Protein AF-A0A950SIP4-F1 (afdb_monomer_lite)

pLDDT: mean 80.62, std 16.92, range [32.03, 97.25]

Foldseek 3Di:
DEEQCQLVLVVVVVVVVVVVVVPDPFAEYQENLHQLPDPDDLVSLLSSLVVCLVGGPAAAYDVRNVVCVVVVSHDPSSVVSHVPHHQWDDDPLETGHAQVVQHHVVDVVSVLVVCVVHVHQKYFYHDVVFGWIWGQDPVRDIDIDGPDDPDPPDPDDDDDPPPDD

Sequence (165 aa):
MFSDVHGQVGRLTACLEAVARTGADELWCLGDAIDGLSARPPELTVACVRAINNVCTVKLAGNHEAWALQDQSLPDVAVALIECWSVAAQREGILAVHGTLMGHLSDERYVREALRRLPGWLCAHGHTHRAALWISRSDGTIARQRRPSTERLGARCGRWPALAR

Radius of gyration: 16.52 Å; chains: 1; bounding box: 39×40×45 Å

Structure (mmCIF, N/CA/C/O backbone):
data_AF-A0A950SIP4-F1
#
_entry.id   AF-A0A950SIP4-F1
#
loop_
_atom_site.group_PDB
_atom_site.id
_atom_site.type_symbol
_atom_site.label_atom_id
_atom_site.label_alt_id
_atom_site.label_comp_id
_atom_site.label_asym_id
_atom_site.label_entity_id
_atom_site.label_seq_id
_atom_site.pdbx_PDB_ins_code
_atom_site.Cartn_x
_atom_site.Cartn_y
_atom_site.Cartn_z
_atom_site.occupancy
_atom_site.B_iso_or_equiv
_atom_site.auth_seq_id
_atom_site.auth_comp_id
_atom_site.auth_asym_id
_atom_site.auth_atom_id
_atom_site.pdbx_PDB_model_num
ATOM 1 N N . MET A 1 1 ? -3.472 -6.014 4.963 1.00 91.12 1 MET A N 1
ATOM 2 C CA . MET A 1 1 ? -2.697 -4.862 4.447 1.00 91.12 1 MET A CA 1
ATOM 3 C C . MET A 1 1 ? -1.238 -5.271 4.337 1.00 91.12 1 MET A C 1
ATOM 5 O O . MET A 1 1 ? -0.787 -6.013 5.204 1.00 91.12 1 MET A O 1
ATOM 9 N N . PHE A 1 2 ? -0.521 -4.810 3.318 1.00 93.69 2 PHE A N 1
ATOM 10 C CA . PHE A 1 2 ? 0.928 -4.991 3.162 1.00 93.69 2 PHE A CA 1
ATOM 11 C C . PHE A 1 2 ? 1.556 -3.716 2.585 1.00 93.69 2 PHE A C 1
ATOM 13 O O . PHE A 1 2 ? 0.839 -2.832 2.125 1.00 93.69 2 PHE A O 1
ATOM 20 N N . SER A 1 3 ? 2.879 -3.609 2.642 1.00 94.00 3 SER A N 1
ATOM 21 C CA . SER A 1 3 ? 3.634 -2.414 2.256 1.00 94.00 3 SER A CA 1
ATOM 22 C C . SER A 1 3 ? 5.082 -2.784 1.942 1.00 94.00 3 SER A C 1
ATOM 24 O O . SER A 1 3 ? 5.503 -3.887 2.303 1.00 94.00 3 SER A O 1
ATOM 26 N N . ASP A 1 4 ? 5.833 -1.858 1.341 1.00 93.81 4 ASP A N 1
ATOM 27 C CA . ASP A 1 4 ? 7.296 -1.915 1.228 1.00 93.81 4 ASP A CA 1
ATOM 28 C C . ASP A 1 4 ? 7.768 -3.201 0.526 1.00 93.81 4 ASP A C 1
ATOM 30 O O . ASP A 1 4 ? 8.665 -3.919 0.979 1.00 93.81 4 ASP A O 1
ATOM 34 N N . VAL A 1 5 ? 7.107 -3.527 -0.589 1.00 94.94 5 VAL A N 1
ATOM 35 C CA . VAL A 1 5 ? 7.448 -4.685 -1.427 1.00 94.94 5 VAL A CA 1
ATOM 36 C C . VAL A 1 5 ? 8.802 -4.471 -2.092 1.00 94.94 5 VAL A C 1
ATOM 38 O O . VAL A 1 5 ? 9.541 -5.443 -2.276 1.00 94.94 5 VAL A O 1
ATOM 41 N N . HIS A 1 6 ? 9.123 -3.224 -2.458 1.00 93.56 6 HIS A N 1
ATOM 42 C CA . HIS A 1 6 ? 10.387 -2.845 -3.091 1.00 93.56 6 HIS A CA 1
ATOM 43 C C . HIS A 1 6 ? 10.738 -3.782 -4.249 1.00 93.56 6 HIS A C 1
ATOM 45 O O . HIS A 1 6 ? 11.813 -4.378 -4.276 1.00 93.56 6 HIS A O 1
ATOM 51 N N . GLY A 1 7 ? 9.787 -4.039 -5.151 1.00 90.94 7 GLY A N 1
ATOM 52 C CA . GLY A 1 7 ? 9.965 -4.881 -6.339 1.00 90.94 7 GLY A CA 1
ATOM 53 C C . GLY A 1 7 ? 10.293 -6.359 -6.075 1.00 90.94 7 GLY A C 1
ATOM 54 O O . GLY A 1 7 ? 10.734 -7.059 -6.990 1.00 90.94 7 GLY A O 1
ATOM 55 N N . GLN A 1 8 ? 10.148 -6.86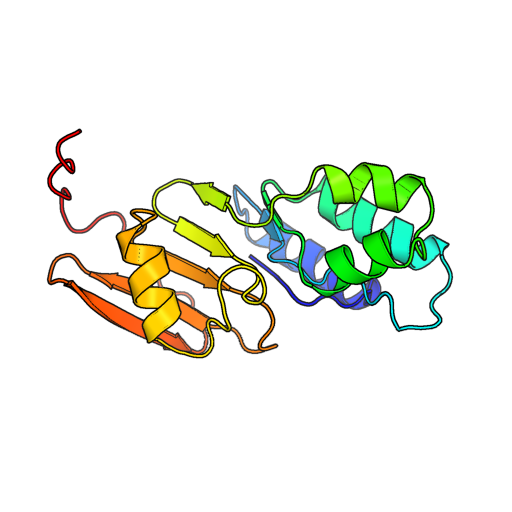5 -4.846 1.00 90.56 8 GLN A N 1
ATOM 56 C CA . GLN A 1 8 ? 10.418 -8.266 -4.499 1.00 90.56 8 GLN A CA 1
ATOM 57 C C . GLN A 1 8 ? 9.261 -9.181 -4.941 1.00 90.56 8 GLN A C 1
ATOM 59 O O . GLN A 1 8 ? 8.550 -9.742 -4.108 1.00 90.56 8 GLN A O 1
ATOM 64 N N . VAL A 1 9 ? 9.070 -9.352 -6.256 1.00 89.69 9 VAL A N 1
ATOM 65 C CA . VAL A 1 9 ? 7.915 -10.060 -6.855 1.00 89.69 9 VAL A CA 1
ATOM 66 C C . VAL A 1 9 ? 7.718 -11.474 -6.292 1.00 89.69 9 VAL A C 1
ATOM 68 O O . VAL A 1 9 ? 6.586 -11.874 -6.031 1.00 89.69 9 VAL A O 1
ATOM 71 N N . GLY A 1 10 ? 8.795 -12.220 -6.022 1.00 91.06 10 GLY A N 1
ATOM 72 C CA . GLY A 1 10 ? 8.690 -13.546 -5.398 1.00 91.06 10 GLY A CA 1
ATOM 73 C C . GLY A 1 10 ? 8.106 -13.501 -3.979 1.00 91.06 10 GLY A C 1
ATOM 74 O O . GLY A 1 10 ? 7.251 -14.312 -3.629 1.00 91.06 10 GLY A O 1
ATOM 75 N N . ARG A 1 11 ? 8.502 -12.504 -3.171 1.00 93.00 11 ARG A N 1
ATOM 76 C CA . ARG A 1 11 ? 7.948 -12.295 -1.821 1.00 93.00 11 ARG A CA 1
ATOM 77 C C . ARG A 1 11 ? 6.512 -11.789 -1.874 1.00 93.00 11 ARG A C 1
ATOM 79 O O . ARG A 1 11 ? 5.693 -12.229 -1.073 1.00 93.00 11 ARG A O 1
ATOM 86 N N . LEU A 1 12 ? 6.209 -10.903 -2.823 1.00 94.75 12 LEU A N 1
ATOM 87 C CA . LEU A 1 12 ? 4.847 -10.447 -3.080 1.00 94.75 12 LEU A CA 1
ATOM 88 C C . LEU A 1 12 ? 3.945 -11.632 -3.428 1.00 94.75 12 LEU A C 1
ATOM 90 O O . LEU A 1 12 ? 2.910 -11.795 -2.801 1.00 94.75 12 LEU A O 1
ATOM 94 N N . THR A 1 13 ? 4.365 -12.491 -4.356 1.00 94.69 13 THR A N 1
ATOM 95 C CA . THR A 1 13 ? 3.595 -13.670 -4.779 1.00 94.69 13 THR A CA 1
ATOM 96 C C . THR A 1 13 ? 3.275 -14.572 -3.588 1.00 94.69 13 THR A C 1
ATOM 98 O O . THR A 1 13 ? 2.106 -14.834 -3.318 1.00 94.69 13 THR A O 1
ATOM 101 N N . ALA A 1 14 ? 4.286 -14.937 -2.792 1.00 95.06 14 ALA A N 1
ATOM 102 C CA . ALA A 1 14 ? 4.082 -15.741 -1.586 1.00 95.06 14 ALA A CA 1
ATOM 103 C C . ALA A 1 14 ? 3.156 -15.055 -0.557 1.00 95.06 14 ALA A C 1
ATOM 105 O O . ALA A 1 14 ? 2.353 -15.716 0.104 1.00 95.06 14 ALA A O 1
ATOM 106 N N . CYS A 1 15 ? 3.242 -13.726 -0.422 1.00 93.75 15 CYS A N 1
ATOM 107 C CA . CYS A 1 15 ? 2.351 -12.945 0.436 1.00 93.75 15 CYS A CA 1
ATOM 108 C C . CYS A 1 15 ? 0.901 -12.979 -0.067 1.00 93.75 15 CYS A C 1
ATOM 110 O O . CYS A 1 15 ? -0.003 -13.257 0.719 1.00 93.75 15 CYS A O 1
ATOM 112 N N . LEU A 1 16 ? 0.676 -12.753 -1.364 1.00 94.50 16 LEU A N 1
ATOM 113 C CA . LEU A 1 16 ? -0.654 -12.776 -1.975 1.00 94.50 16 LEU A CA 1
ATOM 114 C C . LEU A 1 16 ? -1.293 -14.164 -1.879 1.00 94.50 16 LEU A C 1
ATOM 116 O O . LEU A 1 16 ? -2.461 -14.270 -1.515 1.00 94.50 16 LEU A O 1
ATOM 120 N N . GLU A 1 17 ? -0.526 -15.230 -2.107 1.00 94.00 17 GLU A N 1
ATOM 121 C CA . GLU A 1 17 ? -0.989 -16.606 -1.906 1.00 94.00 17 GLU A CA 1
ATOM 122 C C . GLU A 1 17 ? -1.375 -16.876 -0.447 1.00 94.00 17 GLU A C 1
ATOM 124 O O . GLU A 1 17 ? -2.371 -17.549 -0.178 1.00 94.00 17 GLU A O 1
ATOM 129 N N . ALA A 1 18 ? -0.601 -16.359 0.512 1.00 91.88 18 ALA A N 1
ATOM 130 C CA . ALA A 1 18 ? -0.923 -16.484 1.929 1.00 91.88 18 ALA A CA 1
ATOM 131 C C . ALA A 1 18 ? -2.204 -15.734 2.302 1.00 91.88 18 ALA A C 1
ATOM 133 O O . ALA A 1 18 ? -3.041 -16.292 3.010 1.00 91.88 18 ALA A O 1
ATOM 134 N N . VAL A 1 19 ? -2.384 -14.513 1.796 1.00 90.62 19 VAL A N 1
ATOM 135 C CA . VAL A 1 19 ? -3.585 -13.699 2.028 1.00 90.62 19 VAL A CA 1
ATOM 136 C C . VAL A 1 19 ? -4.820 -14.312 1.369 1.00 90.62 19 VAL A C 1
ATOM 138 O O . VAL A 1 19 ? -5.888 -14.318 1.972 1.00 90.62 19 VAL A O 1
ATOM 141 N N . ALA A 1 20 ? -4.691 -14.900 0.178 1.00 89.38 20 ALA A N 1
ATOM 142 C CA . ALA A 1 20 ? -5.805 -15.571 -0.493 1.00 89.38 20 ALA A CA 1
ATOM 143 C C . ALA A 1 20 ? -6.420 -16.690 0.371 1.00 89.38 20 ALA A C 1
ATOM 145 O O . ALA A 1 20 ? -7.619 -16.949 0.297 1.00 89.38 20 ALA A O 1
ATOM 146 N N . ARG A 1 21 ? -5.623 -17.314 1.251 1.00 90.06 21 ARG A N 1
ATOM 147 C CA . ARG A 1 21 ? -6.085 -18.348 2.191 1.00 90.06 21 ARG A CA 1
ATOM 148 C C . ARG A 1 21 ? -6.772 -17.800 3.444 1.00 90.06 21 ARG A C 1
ATOM 150 O O . ARG A 1 21 ? -7.350 -18.587 4.185 1.00 90.06 21 ARG A O 1
ATOM 157 N N . THR A 1 22 ? -6.718 -16.493 3.711 1.00 87.19 22 THR A N 1
ATOM 158 C CA . THR A 1 22 ? -7.346 -15.908 4.909 1.00 87.19 22 THR A CA 1
ATOM 159 C C . THR A 1 22 ? -8.808 -15.528 4.698 1.00 87.19 22 THR A C 1
ATOM 161 O O . THR A 1 22 ? -9.471 -15.193 5.674 1.00 87.19 22 THR A O 1
ATOM 164 N N . GLY A 1 23 ? -9.301 -15.525 3.452 1.00 86.19 23 GLY A N 1
ATOM 165 C CA . GLY A 1 23 ? -10.661 -15.079 3.130 1.00 86.19 23 GLY A CA 1
ATOM 166 C C . GLY A 1 23 ? -10.897 -13.590 3.403 1.00 86.19 23 GLY A C 1
ATOM 167 O O . GLY A 1 23 ? -11.992 -13.217 3.803 1.00 86.19 23 GLY A O 1
ATOM 168 N N . ALA A 1 24 ? -9.864 -12.750 3.267 1.00 88.31 24 ALA A N 1
ATOM 169 C CA . ALA A 1 24 ? -10.001 -11.309 3.477 1.00 88.31 24 ALA A CA 1
ATOM 170 C C . ALA A 1 24 ? -10.889 -10.672 2.393 1.00 88.31 24 ALA A C 1
ATOM 172 O O . ALA A 1 24 ? -10.650 -10.892 1.207 1.00 88.31 24 ALA A O 1
ATOM 173 N N . ASP A 1 25 ? -11.853 -9.841 2.802 1.00 90.50 25 ASP A N 1
ATOM 174 C CA . ASP A 1 25 ? -12.767 -9.145 1.881 1.00 90.50 25 ASP A CA 1
ATOM 175 C C . ASP A 1 25 ? -12.066 -8.050 1.062 1.00 90.50 25 ASP A C 1
ATOM 177 O O . ASP A 1 25 ? -12.419 -7.783 -0.085 1.00 90.50 25 ASP A O 1
ATOM 181 N N . GLU A 1 26 ? -11.056 -7.404 1.652 1.00 93.56 26 GLU A N 1
ATOM 182 C CA . GLU A 1 26 ? -10.269 -6.364 0.999 1.00 93.56 26 GLU A CA 1
ATOM 183 C C . GLU A 1 26 ? -8.773 -6.549 1.252 1.00 93.56 26 GLU A C 1
ATOM 185 O O . GLU A 1 26 ? -8.323 -6.878 2.356 1.00 93.56 26 GLU A O 1
ATOM 190 N N . LEU A 1 27 ? -7.980 -6.233 0.228 1.00 95.06 27 LEU A N 1
ATOM 191 C CA . LEU A 1 27 ? -6.528 -6.199 0.315 1.00 95.06 27 LEU A CA 1
ATOM 192 C C . LEU A 1 27 ? -5.999 -4.803 -0.008 1.00 95.06 27 LEU A C 1
ATOM 194 O O . LEU A 1 27 ? -6.412 -4.170 -0.975 1.00 95.06 27 LEU A O 1
ATOM 198 N N . TRP A 1 28 ? -5.132 -4.289 0.862 1.00 96.62 28 TRP A N 1
ATOM 199 C CA . TRP A 1 28 ? -4.620 -2.922 0.782 1.00 96.62 28 TRP A CA 1
ATOM 200 C C . TRP A 1 28 ? -3.095 -2.958 0.665 1.00 96.62 28 TRP A C 1
ATOM 202 O O . TRP A 1 28 ? -2.442 -3.560 1.527 1.00 96.62 28 TRP A O 1
ATOM 212 N N . CYS A 1 29 ? -2.557 -2.302 -0.364 1.00 96.75 29 CYS A N 1
ATOM 213 C CA . CYS A 1 29 ? -1.134 -1.999 -0.521 1.00 96.75 29 CYS A CA 1
ATOM 214 C C . CYS A 1 29 ? -0.875 -0.572 -0.029 1.00 96.75 29 CYS A C 1
ATOM 216 O O . CYS A 1 29 ? -1.516 0.360 -0.518 1.00 96.75 29 CYS A O 1
ATOM 218 N N . LEU A 1 30 ? 0.030 -0.403 0.936 1.00 95.19 30 LEU A N 1
ATOM 219 C CA . LEU A 1 30 ? 0.273 0.886 1.588 1.00 95.19 30 LEU A CA 1
ATOM 220 C C . LEU A 1 30 ? 1.383 1.727 0.945 1.00 95.19 30 LEU A C 1
ATOM 222 O O . LEU A 1 30 ? 1.604 2.830 1.429 1.00 95.19 30 LEU A O 1
ATOM 226 N N . GLY A 1 31 ? 1.997 1.264 -0.146 1.00 93.81 31 GLY A N 1
ATOM 227 C CA . GLY A 1 31 ? 3.032 1.996 -0.881 1.00 93.81 31 GLY A CA 1
ATOM 228 C C . GLY A 1 31 ? 4.385 1.292 -0.898 1.00 93.81 31 GLY A C 1
ATOM 229 O O . GLY A 1 31 ? 4.544 0.205 -0.331 1.00 93.81 31 GLY A O 1
ATOM 230 N N . ASP A 1 32 ? 5.332 1.905 -1.611 1.00 94.19 32 ASP A N 1
ATOM 231 C CA . ASP A 1 32 ? 6.661 1.369 -1.927 1.00 94.19 32 ASP A CA 1
ATOM 232 C C . ASP A 1 32 ? 6.567 -0.060 -2.487 1.00 94.19 32 ASP A C 1
ATOM 234 O O . ASP A 1 32 ? 7.191 -1.025 -2.031 1.00 94.19 32 ASP A O 1
ATOM 238 N N . ALA A 1 33 ? 5.705 -0.204 -3.492 1.00 94.38 33 ALA A N 1
ATOM 239 C CA . ALA A 1 33 ? 5.555 -1.418 -4.276 1.00 94.38 33 ALA A CA 1
ATOM 240 C C . ALA A 1 33 ? 6.800 -1.683 -5.129 1.00 94.38 33 ALA A C 1
ATOM 242 O O . ALA A 1 33 ? 7.212 -2.834 -5.322 1.00 94.38 33 ALA A O 1
ATOM 243 N N . ILE A 1 34 ? 7.378 -0.610 -5.658 1.00 92.25 34 ILE A N 1
ATOM 244 C CA . ILE A 1 34 ? 8.553 -0.627 -6.518 1.00 92.25 34 ILE A CA 1
ATOM 245 C C . ILE A 1 34 ? 9.755 -0.040 -5.788 1.00 92.25 34 ILE A C 1
ATOM 247 O O . ILE A 1 34 ? 9.630 0.615 -4.761 1.00 92.25 34 ILE A O 1
ATOM 251 N N . ASP A 1 35 ? 10.932 -0.278 -6.349 1.00 84.56 35 ASP A N 1
ATOM 252 C CA . ASP A 1 35 ? 12.148 0.401 -5.932 1.00 84.56 35 ASP A CA 1
ATOM 253 C C . ASP A 1 35 ? 12.784 1.046 -7.165 1.00 84.56 35 ASP A C 1
ATOM 255 O O . ASP A 1 35 ? 13.540 0.397 -7.893 1.00 84.56 35 ASP A O 1
ATOM 259 N N . GLY A 1 36 ? 12.418 2.305 -7.427 1.00 64.62 36 GLY A N 1
ATOM 260 C CA . GLY A 1 36 ? 12.872 3.065 -8.598 1.00 64.62 36 GLY A CA 1
ATOM 261 C C . GLY A 1 36 ? 14.381 3.325 -8.640 1.00 64.62 36 GLY A C 1
ATOM 262 O O . GLY A 1 36 ? 14.901 3.679 -9.691 1.00 64.62 36 GLY A O 1
ATOM 263 N N . LEU A 1 37 ? 15.092 3.110 -7.527 1.00 63.44 37 LEU A N 1
ATOM 264 C CA . LEU A 1 37 ? 16.552 3.232 -7.447 1.00 63.44 37 LEU A CA 1
ATOM 265 C C . LEU A 1 37 ? 17.271 1.910 -7.746 1.00 63.44 37 LEU A C 1
ATOM 267 O O . LEU A 1 37 ? 18.495 1.877 -7.878 1.00 63.44 37 LEU A O 1
ATOM 271 N N . SER A 1 38 ? 16.532 0.805 -7.845 1.00 68.00 38 SER A N 1
ATOM 272 C CA . SER A 1 38 ? 17.111 -0.496 -8.157 1.00 68.00 38 SER A CA 1
ATOM 273 C C . SER A 1 38 ? 17.218 -0.704 -9.667 1.00 68.00 38 SER A C 1
ATOM 275 O O . SER A 1 38 ? 16.266 -0.470 -10.406 1.00 68.00 38 SER A O 1
ATOM 277 N N . ALA A 1 39 ? 18.362 -1.216 -10.132 1.00 68.44 39 ALA A N 1
ATOM 278 C CA . ALA A 1 39 ? 18.608 -1.568 -11.535 1.00 68.44 39 ALA A CA 1
ATOM 279 C C . ALA A 1 39 ? 17.861 -2.852 -11.961 1.00 68.44 39 ALA A C 1
ATOM 281 O O . ALA A 1 39 ? 18.452 -3.786 -12.507 1.00 68.44 39 ALA A O 1
ATOM 282 N N . ARG A 1 40 ? 16.567 -2.954 -11.639 1.00 77.50 40 ARG A N 1
ATOM 283 C CA . ARG A 1 40 ? 15.753 -4.121 -11.981 1.00 77.50 40 ARG A CA 1
ATOM 284 C C . ARG A 1 40 ? 15.301 -4.067 -13.436 1.00 77.50 40 ARG A C 1
ATOM 286 O O . ARG A 1 40 ? 15.030 -2.983 -13.949 1.00 77.50 40 ARG A O 1
ATOM 293 N N . PRO A 1 41 ? 15.139 -5.237 -14.073 1.00 87.00 41 PRO A N 1
ATOM 294 C CA . PRO A 1 41 ? 14.509 -5.312 -15.378 1.00 87.00 41 PRO A CA 1
ATOM 295 C C . PRO A 1 41 ? 13.113 -4.650 -15.369 1.00 87.00 41 PRO A C 1
ATOM 297 O O . PRO A 1 41 ? 12.315 -4.947 -14.466 1.00 87.00 41 PRO A O 1
ATOM 300 N N . PRO A 1 42 ? 12.797 -3.766 -16.337 1.00 88.75 42 PRO A N 1
ATOM 301 C CA . PRO A 1 42 ? 11.526 -3.039 -16.396 1.00 88.75 42 PRO A CA 1
ATOM 302 C C . PRO A 1 42 ? 10.278 -3.932 -16.327 1.00 88.75 42 PRO A C 1
ATOM 304 O O . PRO A 1 42 ? 9.260 -3.564 -15.736 1.00 88.75 42 PRO A O 1
ATOM 307 N N . GLU A 1 43 ? 10.355 -5.138 -16.884 1.00 90.06 43 GLU A N 1
ATOM 308 C CA . GLU A 1 43 ? 9.285 -6.128 -16.868 1.00 90.06 43 GLU A CA 1
ATOM 309 C C . GLU A 1 43 ? 8.924 -6.601 -15.453 1.00 90.06 43 GLU A C 1
ATOM 311 O O . GLU A 1 43 ? 7.752 -6.866 -15.182 1.00 90.06 43 GLU A O 1
ATOM 316 N N . LEU A 1 44 ? 9.887 -6.645 -14.523 1.00 89.19 44 LEU A N 1
ATOM 317 C CA . LEU A 1 44 ? 9.622 -7.013 -13.130 1.00 89.19 44 LEU A CA 1
ATOM 318 C C . LEU A 1 44 ? 8.895 -5.893 -12.385 1.00 89.19 44 LEU A C 1
ATOM 320 O O . LEU A 1 44 ? 8.015 -6.173 -11.570 1.00 89.19 44 LEU A O 1
ATOM 324 N N . THR A 1 45 ? 9.209 -4.635 -12.697 1.00 91.75 45 THR A N 1
ATOM 325 C CA . THR A 1 45 ? 8.472 -3.468 -12.192 1.00 91.75 45 THR A CA 1
ATOM 326 C C . THR A 1 45 ? 7.020 -3.521 -12.654 1.00 91.75 45 THR A C 1
ATOM 328 O O . THR A 1 45 ? 6.105 -3.460 -11.831 1.00 91.75 45 THR A O 1
ATOM 331 N N . VAL A 1 46 ? 6.790 -3.740 -13.953 1.00 93.44 46 VAL A N 1
ATOM 332 C CA . VAL A 1 46 ? 5.436 -3.881 -14.509 1.00 93.44 46 VAL A CA 1
ATOM 333 C C . VAL A 1 46 ? 4.701 -5.071 -13.886 1.00 93.44 46 VAL A C 1
ATOM 335 O O . VAL A 1 46 ? 3.531 -4.940 -13.528 1.00 93.44 46 VAL A O 1
ATOM 338 N N . ALA A 1 47 ? 5.366 -6.217 -13.715 1.00 92.31 47 ALA A N 1
ATOM 339 C CA . ALA A 1 47 ? 4.773 -7.393 -13.082 1.00 92.31 47 ALA A CA 1
ATOM 340 C C . ALA A 1 47 ? 4.357 -7.119 -11.628 1.00 92.31 47 ALA A C 1
ATOM 342 O O . ALA A 1 47 ? 3.244 -7.474 -11.241 1.00 92.31 47 ALA A O 1
ATOM 343 N N . CYS A 1 48 ? 5.206 -6.443 -10.845 1.00 94.56 48 CYS A N 1
ATOM 344 C CA . CYS A 1 48 ? 4.906 -6.063 -9.464 1.00 94.56 48 CYS A CA 1
ATOM 345 C C . CYS A 1 48 ? 3.665 -5.160 -9.386 1.00 94.56 48 CYS A C 1
ATOM 347 O O . CYS A 1 48 ? 2.700 -5.467 -8.681 1.00 94.56 48 CYS A O 1
ATOM 349 N N . VAL A 1 49 ? 3.663 -4.076 -10.169 1.00 95.94 49 VAL A N 1
ATOM 350 C CA . VAL A 1 49 ? 2.575 -3.088 -10.187 1.00 95.94 49 VAL A CA 1
ATOM 351 C C . VAL A 1 49 ? 1.267 -3.725 -10.654 1.00 95.94 49 VAL A C 1
ATOM 353 O O . VAL A 1 49 ? 0.229 -3.511 -10.031 1.00 95.94 49 VAL A O 1
ATOM 356 N N . ARG A 1 50 ? 1.300 -4.566 -11.698 1.00 96.38 50 ARG A N 1
ATOM 357 C CA . ARG A 1 50 ? 0.117 -5.304 -12.172 1.00 96.38 50 ARG A CA 1
ATOM 358 C C . ARG A 1 50 ? -0.421 -6.265 -11.122 1.00 96.38 50 ARG A C 1
ATOM 360 O O . ARG A 1 50 ? -1.628 -6.283 -10.901 1.00 96.38 50 ARG A O 1
ATOM 367 N N . ALA A 1 51 ? 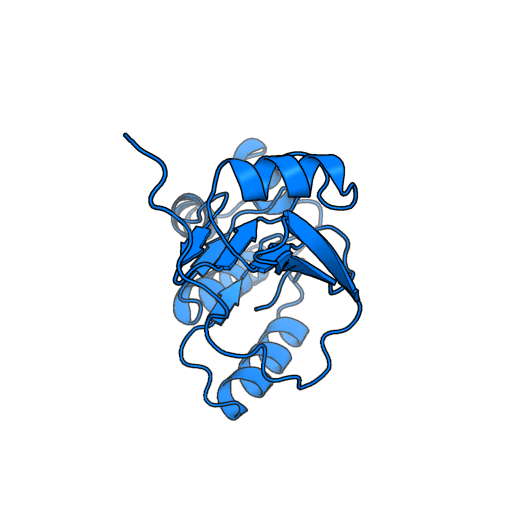0.450 -7.037 -10.471 1.00 96.12 51 ALA A N 1
ATOM 368 C CA . ALA A 1 51 ? 0.036 -7.989 -9.446 1.00 96.12 51 ALA A CA 1
ATOM 369 C C . ALA A 1 51 ? -0.738 -7.279 -8.329 1.00 96.12 51 ALA A C 1
ATOM 371 O O . ALA A 1 51 ? -1.844 -7.692 -7.997 1.00 96.12 51 ALA A O 1
ATOM 372 N N . ILE A 1 52 ? -0.208 -6.159 -7.829 1.00 97.12 52 ILE A N 1
ATOM 373 C CA . ILE A 1 52 ? -0.860 -5.325 -6.810 1.00 97.12 52 ILE A CA 1
ATOM 374 C C . ILE A 1 52 ? -2.154 -4.709 -7.346 1.00 97.12 52 ILE A C 1
ATOM 376 O O . ILE A 1 52 ? -3.190 -4.765 -6.683 1.00 97.12 52 ILE A O 1
ATOM 380 N N . ASN A 1 53 ? -2.124 -4.138 -8.552 1.00 97.25 53 ASN A N 1
ATOM 381 C CA . ASN A 1 53 ? -3.281 -3.457 -9.117 1.00 97.25 53 ASN A CA 1
ATOM 382 C C . ASN A 1 53 ? -4.477 -4.397 -9.335 1.00 97.25 53 ASN A C 1
ATOM 384 O O . ASN A 1 53 ? -5.620 -3.965 -9.185 1.00 97.25 53 ASN A O 1
ATOM 388 N N . ASN A 1 54 ? -4.218 -5.663 -9.659 1.00 95.81 54 ASN A N 1
ATOM 389 C CA . ASN A 1 54 ? -5.257 -6.643 -9.956 1.00 95.81 54 ASN A CA 1
ATOM 390 C C . ASN A 1 54 ? -5.982 -7.163 -8.710 1.00 95.81 54 ASN A C 1
ATOM 392 O O . ASN A 1 54 ? -7.146 -7.533 -8.815 1.00 95.81 54 ASN A O 1
ATOM 396 N N . VAL A 1 55 ? -5.312 -7.219 -7.554 1.00 95.25 55 VAL A N 1
ATOM 397 C CA . VAL A 1 55 ? -5.871 -7.869 -6.352 1.00 95.25 55 VAL A CA 1
ATOM 398 C C . VAL A 1 55 ? -6.193 -6.908 -5.214 1.00 95.25 55 VAL A C 1
ATOM 400 O O . VAL A 1 55 ? -7.006 -7.235 -4.355 1.00 95.25 55 VAL A O 1
ATOM 403 N N . CYS A 1 56 ? -5.553 -5.739 -5.160 1.00 96.81 56 CYS A N 1
ATOM 404 C CA . CYS A 1 56 ? -5.784 -4.796 -4.074 1.00 96.81 56 CYS A CA 1
ATOM 405 C C . CYS A 1 56 ? -7.023 -3.937 -4.336 1.00 96.81 56 CYS A C 1
ATOM 407 O O . CYS A 1 56 ? -7.181 -3.366 -5.412 1.00 96.81 56 CYS A O 1
ATOM 409 N N . THR A 1 57 ? -7.853 -3.765 -3.312 1.00 96.62 57 THR A N 1
ATOM 410 C CA . THR A 1 57 ? -8.960 -2.800 -3.290 1.00 96.62 57 THR A CA 1
ATOM 411 C C . THR A 1 57 ? -8.434 -1.378 -3.106 1.00 96.62 57 THR A C 1
ATOM 413 O O . THR A 1 57 ? -8.904 -0.446 -3.753 1.00 96.62 57 THR A O 1
ATOM 416 N N . VAL A 1 58 ? -7.426 -1.211 -2.243 1.00 96.25 58 VAL A N 1
ATOM 417 C CA . VAL A 1 58 ? -6.767 0.073 -1.965 1.00 96.25 58 VAL A CA 1
ATOM 418 C C . VAL A 1 58 ? -5.298 -0.024 -2.353 1.00 96.25 58 VAL A C 1
ATOM 420 O O . VAL A 1 58 ? -4.605 -0.963 -1.953 1.00 96.25 58 VAL A O 1
ATOM 423 N N . LYS A 1 59 ? -4.821 0.952 -3.127 1.00 96.94 59 LYS A N 1
ATOM 424 C CA . LYS A 1 59 ? -3.421 1.057 -3.547 1.00 96.94 59 LYS A CA 1
ATOM 425 C C . LYS A 1 59 ? -2.936 2.454 -3.226 1.00 96.94 59 LYS A C 1
ATOM 427 O O . LYS A 1 59 ? -3.516 3.427 -3.719 1.00 96.94 59 LYS A O 1
ATOM 432 N N . LEU A 1 60 ? -1.919 2.532 -2.381 1.00 94.75 60 LEU A N 1
ATOM 433 C CA . LEU A 1 60 ? -1.273 3.791 -2.076 1.00 94.75 60 LEU A CA 1
ATOM 434 C C . LEU A 1 60 ? 0.037 3.930 -2.841 1.00 94.75 60 LEU A C 1
ATOM 436 O O . LEU A 1 60 ? 0.752 2.946 -3.014 1.00 94.75 60 LEU A O 1
ATOM 440 N N . ALA A 1 61 ? 0.338 5.149 -3.275 1.00 92.94 61 ALA A N 1
ATOM 441 C CA . ALA A 1 61 ? 1.656 5.521 -3.764 1.00 92.94 61 ALA A CA 1
ATOM 442 C C . ALA A 1 61 ? 2.535 5.947 -2.580 1.00 92.94 61 ALA A C 1
ATOM 444 O O . ALA A 1 61 ? 2.178 6.845 -1.808 1.00 92.94 61 ALA A O 1
ATOM 445 N N . GLY A 1 62 ? 3.674 5.279 -2.431 1.00 91.44 62 GLY A N 1
ATOM 446 C CA . GLY A 1 62 ? 4.741 5.652 -1.519 1.00 91.44 62 GLY A CA 1
ATOM 447 C C . GLY A 1 62 ? 5.715 6.649 -2.142 1.00 91.44 62 GLY A C 1
ATOM 448 O O . GLY A 1 62 ? 5.486 7.203 -3.221 1.00 91.44 62 GLY A O 1
ATOM 449 N N . ASN A 1 63 ? 6.824 6.903 -1.449 1.00 89.38 63 ASN A N 1
ATOM 450 C CA . ASN A 1 63 ? 7.845 7.809 -1.974 1.00 89.38 63 ASN A CA 1
ATOM 451 C C . ASN A 1 63 ? 8.616 7.193 -3.140 1.00 89.38 63 ASN A C 1
ATOM 453 O O . ASN A 1 63 ? 9.022 7.941 -4.022 1.00 89.38 63 ASN A O 1
ATOM 457 N N . HIS A 1 64 ? 8.778 5.867 -3.196 1.00 91.12 64 HIS A N 1
ATOM 458 C CA . HIS A 1 64 ? 9.453 5.236 -4.332 1.00 91.12 64 HIS A CA 1
ATOM 459 C C . HIS A 1 64 ? 8.637 5.362 -5.622 1.00 91.12 64 HIS A C 1
ATOM 461 O O . HIS A 1 64 ? 9.215 5.608 -6.678 1.00 91.12 64 HIS A O 1
ATOM 467 N N . GLU A 1 65 ? 7.305 5.269 -5.547 1.00 92.31 65 GLU A N 1
ATOM 468 C CA . GLU A 1 65 ? 6.435 5.567 -6.689 1.00 92.31 65 GLU A CA 1
ATOM 469 C C . GLU A 1 65 ? 6.538 7.040 -7.107 1.00 92.31 65 GLU A C 1
ATOM 471 O O . GLU A 1 65 ? 6.717 7.330 -8.288 1.00 92.31 65 GLU A O 1
ATOM 476 N N . ALA A 1 66 ? 6.479 7.969 -6.146 1.00 90.44 66 ALA A N 1
ATOM 477 C CA . ALA A 1 66 ? 6.559 9.402 -6.428 1.00 90.44 66 ALA A CA 1
ATOM 478 C C . ALA A 1 66 ? 7.894 9.805 -7.081 1.00 90.44 66 ALA A C 1
ATOM 480 O O . ALA A 1 66 ? 7.894 10.527 -8.077 1.00 90.44 66 ALA A O 1
ATOM 481 N N . TRP A 1 67 ? 9.021 9.316 -6.555 1.00 89.81 67 TRP A N 1
ATOM 482 C CA . TRP A 1 67 ? 10.346 9.581 -7.122 1.00 89.81 67 TRP A CA 1
ATOM 483 C C . TRP A 1 67 ? 10.491 8.996 -8.523 1.00 89.81 67 TRP A C 1
ATOM 485 O O . TRP A 1 67 ? 10.969 9.679 -9.418 1.00 89.81 67 TRP A O 1
ATOM 495 N N . ALA A 1 68 ? 10.032 7.763 -8.743 1.00 89.81 68 ALA A N 1
ATOM 496 C CA . ALA A 1 68 ? 10.163 7.118 -10.044 1.00 89.81 68 ALA A CA 1
ATOM 497 C C . ALA A 1 68 ? 9.286 7.773 -11.131 1.00 89.81 68 ALA A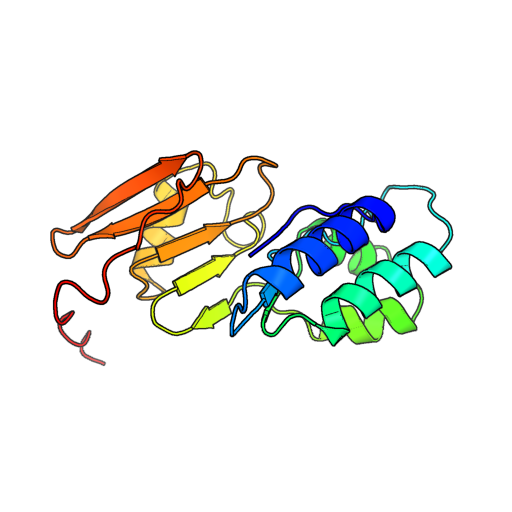 C 1
ATOM 499 O O . ALA A 1 68 ? 9.699 7.855 -12.288 1.00 89.81 68 ALA A O 1
ATOM 500 N N . LEU A 1 69 ? 8.102 8.282 -10.763 1.00 90.62 69 LEU A N 1
ATOM 501 C CA . LEU A 1 69 ? 7.278 9.111 -11.650 1.00 90.62 69 LEU A CA 1
ATOM 502 C C . LEU A 1 69 ? 7.963 10.445 -11.978 1.00 90.62 69 LEU A C 1
ATOM 504 O O . LEU A 1 69 ? 7.976 10.858 -13.135 1.00 90.62 69 LEU A O 1
ATOM 508 N N . GLN A 1 70 ? 8.548 11.105 -10.974 1.00 90.25 70 GLN A N 1
ATOM 509 C CA . GLN A 1 70 ? 9.252 12.375 -11.156 1.00 90.25 70 GLN A CA 1
ATOM 510 C C . GLN A 1 70 ? 10.489 12.228 -12.053 1.00 90.25 70 GLN A C 1
ATOM 512 O O . GLN A 1 70 ? 10.699 13.053 -12.942 1.00 90.25 70 GLN A O 1
ATOM 517 N N . ASP A 1 71 ? 11.271 11.170 -11.847 1.00 88.88 71 ASP A N 1
ATOM 518 C CA . ASP A 1 71 ? 12.480 10.873 -12.621 1.00 88.88 71 ASP A CA 1
ATOM 519 C C . ASP A 1 71 ? 12.172 10.269 -14.002 1.00 88.88 71 ASP A C 1
ATOM 521 O O . ASP A 1 71 ? 13.091 10.031 -14.784 1.0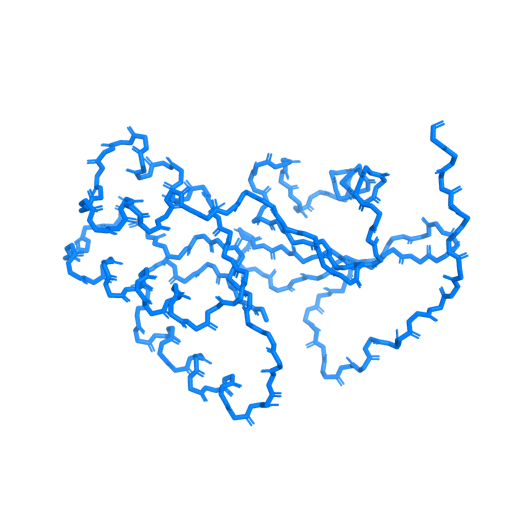0 88.88 71 ASP A O 1
ATOM 525 N N . GLN A 1 72 ? 10.893 10.014 -14.315 1.00 88.12 72 GLN A N 1
ATOM 526 C CA . GLN A 1 72 ? 10.439 9.384 -15.562 1.00 88.12 72 GLN A CA 1
ATOM 527 C C . GLN A 1 72 ? 11.159 8.054 -15.845 1.00 88.12 72 GLN A C 1
ATOM 529 O O . GLN A 1 72 ? 11.447 7.703 -16.988 1.00 88.12 72 GLN A O 1
ATOM 534 N N . SER A 1 73 ? 11.463 7.298 -14.786 1.00 85.88 73 SER A N 1
ATOM 535 C CA . SER A 1 73 ? 12.261 6.067 -14.854 1.00 85.88 73 SER A CA 1
ATOM 536 C C . SER A 1 73 ? 11.418 4.799 -15.026 1.00 85.88 73 SER A C 1
ATOM 538 O O . SER A 1 73 ? 11.947 3.685 -15.053 1.00 85.88 73 SER A O 1
ATOM 540 N N . LEU A 1 74 ? 10.096 4.952 -15.141 1.00 90.25 74 LEU A N 1
ATOM 541 C CA . LEU A 1 74 ? 9.142 3.853 -15.217 1.00 90.25 74 LEU A CA 1
ATOM 542 C C . LEU A 1 74 ? 8.660 3.591 -16.645 1.00 90.25 74 LEU A C 1
ATOM 544 O O . LEU A 1 74 ? 8.447 4.531 -17.404 1.00 90.25 74 LEU A O 1
ATOM 548 N N . PRO A 1 75 ? 8.377 2.325 -16.997 1.00 92.50 75 PRO A N 1
ATOM 549 C CA . PRO A 1 75 ? 7.644 2.010 -18.218 1.00 92.50 75 PRO A CA 1
ATOM 550 C C . PRO A 1 75 ? 6.249 2.641 -18.221 1.00 92.50 75 PRO A C 1
ATOM 552 O O . PRO A 1 75 ? 5.569 2.604 -17.194 1.00 92.50 75 PRO A O 1
ATOM 555 N N . ASP A 1 76 ? 5.766 3.077 -19.387 1.00 95.62 76 ASP A N 1
ATOM 556 C CA . ASP A 1 76 ? 4.450 3.722 -19.563 1.00 95.62 76 ASP A CA 1
ATOM 557 C C . ASP A 1 76 ? 3.294 2.941 -18.923 1.00 95.62 76 ASP A C 1
ATOM 559 O O . ASP A 1 76 ? 2.394 3.502 -18.303 1.00 95.62 76 ASP A O 1
ATOM 563 N N . VAL A 1 77 ? 3.334 1.609 -19.021 1.00 95.81 77 VAL A N 1
ATOM 564 C CA . VAL A 1 77 ? 2.324 0.737 -18.405 1.00 95.81 77 VAL A CA 1
ATOM 565 C C . VAL A 1 77 ? 2.332 0.854 -16.879 1.00 95.81 77 VAL A C 1
ATOM 567 O O . VAL A 1 77 ? 1.273 0.812 -16.262 1.00 95.81 77 VAL A O 1
ATOM 570 N N . ALA A 1 78 ? 3.506 0.959 -16.254 1.00 95.00 78 ALA A N 1
ATOM 571 C CA . ALA A 1 78 ? 3.606 1.140 -14.809 1.00 95.00 78 ALA A CA 1
ATOM 572 C C . ALA A 1 78 ? 3.149 2.547 -14.403 1.00 95.00 78 ALA A C 1
ATOM 574 O O . ALA A 1 78 ? 2.413 2.663 -13.426 1.00 95.00 78 ALA A O 1
ATOM 575 N N . VAL A 1 79 ? 3.509 3.574 -15.184 1.00 95.69 79 VAL A N 1
ATOM 576 C CA . VAL A 1 79 ? 3.047 4.961 -14.993 1.00 95.69 79 VAL A CA 1
ATOM 577 C C . VAL A 1 79 ? 1.521 5.016 -14.967 1.00 95.69 79 VAL A C 1
ATOM 579 O O . VAL A 1 79 ? 0.947 5.381 -13.945 1.00 95.69 79 VAL A O 1
ATOM 582 N N . ALA A 1 80 ? 0.859 4.525 -16.018 1.00 96.88 80 ALA A N 1
ATOM 583 C CA . ALA A 1 80 ? -0.600 4.565 -16.136 1.00 96.88 80 ALA A CA 1
ATOM 584 C C . ALA A 1 80 ? -1.332 3.862 -14.975 1.00 96.88 80 ALA A C 1
ATOM 586 O O . ALA A 1 80 ? -2.443 4.239 -14.602 1.00 96.88 80 ALA A O 1
ATOM 587 N N . LEU A 1 81 ? -0.719 2.825 -14.395 1.00 97.12 81 LEU A N 1
ATOM 588 C CA . LEU A 1 81 ? -1.275 2.119 -13.241 1.00 97.12 81 LEU A CA 1
ATOM 589 C C . LEU A 1 81 ? -1.039 2.879 -11.929 1.00 97.12 81 LEU A C 1
ATOM 591 O O . LEU A 1 81 ? -1.961 2.968 -11.119 1.00 97.12 81 LEU A O 1
ATOM 595 N N . ILE A 1 82 ? 0.171 3.401 -11.713 1.00 95.31 82 ILE A N 1
ATOM 596 C CA . ILE A 1 82 ? 0.567 4.089 -10.475 1.00 95.31 82 ILE A CA 1
ATOM 597 C C . ILE A 1 82 ? -0.089 5.468 -10.367 1.00 95.31 82 ILE A C 1
ATOM 599 O O . ILE A 1 82 ? -0.456 5.865 -9.268 1.00 95.31 82 ILE A O 1
ATOM 603 N N . GLU A 1 83 ? -0.310 6.182 -11.472 1.00 94.56 83 GLU A N 1
ATOM 604 C CA . GLU A 1 83 ? -0.994 7.488 -11.464 1.00 94.56 83 GLU A CA 1
ATOM 605 C C . GLU A 1 83 ? -2.418 7.418 -10.888 1.00 94.56 83 GLU A C 1
ATOM 607 O O . GLU A 1 83 ? -2.949 8.408 -10.389 1.00 94.56 83 GLU A O 1
ATOM 612 N N . CYS A 1 84 ? -3.029 6.232 -10.908 1.00 94.38 84 CYS A N 1
ATOM 613 C CA . CYS A 1 84 ? -4.335 5.984 -10.304 1.00 94.38 84 CYS A CA 1
ATOM 614 C C . CYS A 1 84 ? -4.261 5.642 -8.802 1.00 94.38 84 CYS A C 1
ATOM 616 O O . CYS A 1 84 ? -5.299 5.437 -8.166 1.00 94.38 84 CYS A O 1
ATOM 618 N N . TRP A 1 85 ? -3.067 5.507 -8.221 1.00 95.56 85 TRP A N 1
ATOM 619 C CA . TRP A 1 85 ? -2.886 5.173 -6.809 1.00 95.56 85 TRP A CA 1
ATOM 620 C C . TRP A 1 85 ? -2.975 6.434 -5.952 1.00 95.56 85 TRP A C 1
ATOM 622 O O . TRP A 1 85 ? -2.480 7.500 -6.304 1.00 95.56 85 TRP A O 1
ATOM 632 N N . SER A 1 86 ? -3.633 6.321 -4.801 1.00 92.25 86 SER A N 1
ATOM 633 C CA . SER A 1 86 ? -3.859 7.468 -3.916 1.00 92.25 86 SER A CA 1
ATOM 634 C C . SER A 1 86 ? -2.690 7.670 -2.953 1.00 92.25 86 SER A C 1
ATOM 636 O O . SER A 1 86 ? -1.976 6.739 -2.618 1.00 92.25 86 SER A O 1
ATOM 638 N N . VAL A 1 87 ? -2.501 8.874 -2.425 1.00 87.44 87 VAL A N 1
ATOM 639 C CA . VAL A 1 87 ? -1.467 9.126 -1.395 1.00 87.44 87 VAL A CA 1
ATOM 640 C C . VAL A 1 87 ? -1.924 8.739 0.020 1.00 87.44 87 VAL A C 1
ATOM 642 O O . VAL A 1 87 ? -1.117 8.542 0.930 1.00 87.44 87 VAL A O 1
ATOM 645 N N . ALA A 1 88 ? -3.239 8.629 0.198 1.00 86.94 88 ALA A N 1
ATOM 646 C CA . ALA A 1 88 ? -3.917 8.206 1.412 1.00 86.94 88 ALA A CA 1
ATOM 647 C C . ALA A 1 88 ? -5.274 7.589 1.047 1.00 86.94 88 ALA A C 1
ATOM 649 O O . ALA A 1 88 ? -5.841 7.903 -0.000 1.00 86.94 88 ALA A O 1
ATOM 650 N N . ALA A 1 89 ? -5.817 6.750 1.922 1.00 89.31 89 ALA A N 1
ATOM 651 C CA . ALA A 1 89 ? -7.168 6.218 1.789 1.00 89.31 89 ALA A CA 1
ATOM 652 C C . ALA A 1 89 ? -7.851 6.127 3.153 1.00 89.31 89 ALA A C 1
ATOM 654 O O . ALA A 1 89 ? -7.204 5.869 4.167 1.00 89.31 89 ALA A O 1
ATOM 655 N N . GLN A 1 90 ? -9.171 6.300 3.167 1.00 86.94 90 GLN A N 1
ATOM 656 C CA . GLN A 1 90 ? -9.988 6.119 4.360 1.00 86.94 90 GLN A CA 1
ATOM 657 C C . GLN A 1 90 ? -11.237 5.306 4.021 1.00 86.94 90 GLN A C 1
ATOM 659 O O . GLN A 1 90 ? -11.992 5.679 3.125 1.00 86.94 90 GLN A O 1
ATOM 664 N N . ARG A 1 91 ? -11.463 4.198 4.733 1.00 87.62 91 ARG A N 1
ATOM 665 C CA . ARG A 1 91 ? -12.669 3.356 4.603 1.00 87.62 91 ARG A CA 1
ATOM 666 C C . ARG A 1 91 ? -13.026 2.778 5.966 1.00 87.62 91 ARG A C 1
ATOM 668 O O . ARG A 1 91 ? -12.133 2.383 6.707 1.00 87.62 91 ARG A O 1
ATOM 675 N N . GLU A 1 92 ? -14.310 2.758 6.317 1.00 84.94 92 GLU A N 1
ATOM 676 C CA . GLU A 1 92 ? -14.816 2.144 7.562 1.00 84.94 92 GLU A CA 1
ATOM 677 C C . GLU A 1 92 ? -14.093 2.585 8.858 1.00 84.94 92 GLU A C 1
ATOM 679 O O . GLU A 1 92 ? -13.930 1.826 9.816 1.00 84.94 92 GLU A O 1
ATOM 684 N N . GLY A 1 93 ? -13.647 3.846 8.906 1.00 81.94 93 GLY A N 1
ATOM 685 C CA . GLY A 1 93 ? -12.902 4.392 10.045 1.00 81.94 93 GLY A CA 1
ATOM 686 C C . GLY A 1 93 ? -11.442 3.929 10.132 1.00 81.94 93 GLY A C 1
ATOM 687 O O . GLY A 1 93 ? -10.794 4.175 11.149 1.00 81.94 93 GLY A O 1
ATOM 688 N N . ILE A 1 94 ? -10.919 3.294 9.084 1.00 85.81 94 ILE A N 1
ATOM 689 C CA . ILE A 1 94 ? -9.507 2.963 8.922 1.00 85.81 94 ILE A CA 1
ATOM 690 C C . ILE A 1 94 ? -8.873 3.990 7.988 1.00 85.81 94 ILE A C 1
ATOM 692 O O . ILE A 1 94 ? -9.290 4.126 6.840 1.00 85.81 94 ILE A O 1
ATOM 696 N N . LEU A 1 95 ? -7.867 4.698 8.489 1.00 87.00 95 LEU A N 1
ATOM 697 C CA . LEU A 1 95 ? -6.980 5.563 7.725 1.00 87.00 95 LEU A CA 1
ATOM 698 C C . LEU A 1 95 ? -5.740 4.767 7.302 1.00 87.00 95 LEU A C 1
ATOM 700 O O . LEU A 1 95 ? -5.121 4.081 8.113 1.00 87.00 95 LEU A O 1
ATOM 704 N N . ALA A 1 96 ? -5.358 4.874 6.039 1.00 88.62 96 ALA A N 1
ATOM 705 C CA . ALA A 1 96 ? -4.145 4.284 5.502 1.00 88.62 96 ALA A CA 1
ATOM 706 C C . ALA A 1 96 ? -3.327 5.338 4.760 1.00 88.62 96 ALA A C 1
ATOM 708 O O . ALA A 1 96 ? -3.864 6.126 3.982 1.00 88.62 96 ALA A O 1
ATOM 709 N N . VAL A 1 97 ? -2.024 5.334 5.015 1.00 87.31 97 VAL A N 1
ATOM 710 C CA . VAL A 1 97 ? -1.056 6.330 4.541 1.00 87.31 97 VAL A CA 1
ATOM 711 C C . VAL A 1 97 ? 0.313 5.666 4.455 1.00 87.31 97 VAL A C 1
ATOM 713 O O . VAL A 1 97 ? 0.673 4.931 5.365 1.00 87.31 97 VAL A O 1
ATOM 716 N N . HIS A 1 98 ? 1.119 5.925 3.423 1.00 87.44 98 HIS A N 1
ATOM 717 C CA . HIS A 1 98 ? 2.452 5.299 3.354 1.00 87.44 98 HIS A CA 1
ATOM 718 C C . HIS A 1 98 ? 3.372 5.766 4.492 1.00 87.44 98 HIS A C 1
ATOM 720 O O . HIS A 1 98 ? 4.015 4.971 5.167 1.00 87.44 98 HIS A O 1
ATOM 726 N N . GLY A 1 99 ? 3.360 7.069 4.776 1.00 72.56 99 GLY A N 1
ATOM 727 C CA . GLY A 1 99 ? 4.111 7.679 5.876 1.00 72.56 99 GLY A CA 1
ATOM 728 C C . GLY A 1 99 ? 4.998 8.845 5.461 1.00 72.56 99 GLY A C 1
ATOM 729 O O . GLY A 1 99 ? 5.315 9.673 6.303 1.00 72.56 99 GLY A O 1
ATOM 730 N N . THR A 1 100 ? 5.346 8.971 4.182 1.00 64.81 100 THR A N 1
ATOM 731 C CA . THR A 1 100 ? 6.226 10.056 3.708 1.00 64.81 100 THR A CA 1
ATOM 732 C C . THR A 1 100 ? 5.435 11.319 3.347 1.00 64.81 100 THR A C 1
ATOM 734 O O . THR A 1 100 ? 5.873 12.432 3.623 1.00 64.81 100 THR A O 1
ATOM 737 N N . LEU A 1 101 ? 4.221 11.161 2.807 1.00 52.91 101 LEU A N 1
ATOM 738 C CA . LEU A 1 101 ? 3.420 12.260 2.243 1.00 52.91 101 LEU A CA 1
ATOM 739 C C . LEU A 1 101 ? 2.633 13.086 3.280 1.00 52.91 101 LEU A C 1
ATOM 741 O O . LEU A 1 101 ? 2.114 14.146 2.948 1.00 52.91 101 LEU A O 1
ATOM 745 N N . MET A 1 102 ? 2.577 12.648 4.544 1.00 52.47 102 MET A N 1
ATOM 746 C CA . MET A 1 102 ? 1.959 13.395 5.658 1.00 52.47 102 MET A CA 1
ATOM 747 C C . MET A 1 102 ? 2.939 13.694 6.810 1.00 52.47 102 MET A C 1
ATOM 749 O O . MET A 1 102 ? 2.514 14.009 7.922 1.00 52.47 102 MET A O 1
ATOM 753 N N . GLY A 1 103 ? 4.250 13.613 6.548 1.00 55.25 103 GLY A N 1
ATOM 754 C CA . GLY A 1 103 ? 5.296 13.641 7.576 1.00 55.25 103 GLY A CA 1
ATOM 755 C C . GLY A 1 103 ? 5.516 12.260 8.197 1.00 55.25 103 GLY A C 1
ATOM 756 O O . GLY A 1 103 ? 4.587 11.461 8.273 1.00 55.25 103 GLY A O 1
ATOM 757 N N . HIS A 1 104 ? 6.750 11.968 8.624 1.00 57.28 104 HIS A N 1
ATOM 758 C CA . HIS A 1 104 ? 7.160 10.623 9.037 1.00 57.28 104 HIS A CA 1
ATOM 759 C C . HIS A 1 104 ? 6.279 10.108 10.187 1.00 57.28 104 HIS A C 1
ATOM 761 O O . HIS A 1 104 ? 6.473 10.474 11.347 1.00 57.28 104 HIS A O 1
ATOM 767 N N . LEU A 1 105 ? 5.352 9.192 9.891 1.00 58.22 105 LEU A N 1
ATOM 768 C CA . LEU A 1 105 ? 4.441 8.575 10.876 1.00 58.22 105 LEU A CA 1
ATOM 769 C C . LEU A 1 105 ? 5.146 7.639 11.877 1.00 58.22 105 LEU A C 1
ATOM 771 O O . LEU A 1 105 ? 4.508 6.927 12.653 1.00 58.22 105 LEU A O 1
ATOM 775 N N . SER A 1 106 ? 6.480 7.653 11.898 1.00 57.62 106 SER A N 1
ATOM 776 C CA . SER A 1 106 ? 7.274 7.212 13.042 1.00 57.62 106 SER A CA 1
ATOM 777 C C . SER A 1 106 ? 7.140 8.141 14.255 1.00 57.62 106 SER A C 1
ATOM 779 O O . SER A 1 106 ? 7.437 7.702 15.366 1.00 57.62 106 SER A O 1
ATOM 781 N N . ASP A 1 107 ? 6.700 9.387 14.054 1.00 64.19 107 ASP A N 1
ATOM 782 C CA . ASP A 1 107 ? 6.435 10.372 15.103 1.00 64.19 107 ASP A CA 1
ATOM 783 C C . ASP A 1 107 ? 4.924 10.483 15.369 1.00 64.19 107 ASP A C 1
ATOM 785 O O . ASP A 1 107 ? 4.110 10.776 14.489 1.00 64.19 107 ASP A O 1
ATOM 789 N N . GLU A 1 108 ? 4.561 10.248 16.629 1.00 66.31 108 GLU A N 1
ATOM 790 C CA . GLU A 1 108 ? 3.192 10.284 17.133 1.00 66.31 108 GLU A CA 1
ATOM 791 C C . GLU A 1 108 ? 2.480 11.608 16.824 1.00 66.31 108 GLU A C 1
ATOM 793 O O . GLU A 1 108 ? 1.282 11.601 16.555 1.00 66.31 108 GLU A O 1
ATOM 798 N N . ARG A 1 109 ? 3.189 12.745 16.800 1.00 68.56 109 ARG A N 1
ATOM 799 C CA . ARG A 1 109 ? 2.591 14.070 16.557 1.00 68.56 109 ARG A CA 1
ATOM 800 C C . ARG A 1 109 ? 1.879 14.148 15.208 1.00 68.56 109 ARG A C 1
ATOM 802 O O . ARG A 1 109 ? 0.760 14.657 15.142 1.00 68.56 109 ARG A O 1
ATOM 809 N N . TYR A 1 110 ? 2.491 13.602 14.158 1.00 69.19 110 TYR A N 1
ATOM 810 C CA . TYR A 1 110 ? 1.913 13.588 12.810 1.00 69.19 110 TYR A CA 1
ATOM 811 C C . TYR A 1 110 ? 0.717 12.645 12.723 1.00 69.19 110 TYR A C 1
ATOM 813 O O . TYR A 1 110 ? -0.291 12.975 12.103 1.00 69.19 110 TYR A O 1
ATOM 821 N N . VAL A 1 111 ? 0.774 11.519 13.433 1.00 69.69 111 VAL A N 1
ATOM 822 C CA . VAL A 1 111 ? -0.350 10.585 13.544 1.00 69.69 111 VAL A CA 1
ATOM 823 C C . VAL A 1 111 ? -1.530 11.236 14.269 1.00 69.69 111 VAL A C 1
ATOM 825 O O . VAL A 1 111 ? -2.665 11.118 13.811 1.00 69.69 111 VAL A O 1
ATOM 828 N N . ARG A 1 112 ? -1.285 11.964 15.370 1.00 69.50 112 ARG A N 1
ATOM 829 C CA . ARG A 1 112 ? -2.339 12.696 16.096 1.00 69.50 112 ARG A CA 1
ATOM 830 C C . ARG A 1 112 ? -2.986 13.775 15.237 1.00 69.50 112 ARG A C 1
ATOM 832 O O . ARG A 1 112 ? -4.174 14.031 15.392 1.00 69.50 112 ARG A O 1
ATOM 839 N N . GLU A 1 113 ? -2.222 14.452 14.387 1.00 71.25 113 GLU A N 1
ATOM 840 C CA . GLU A 1 113 ? -2.773 15.434 13.450 1.00 71.25 113 GLU A CA 1
ATOM 841 C C . GLU A 1 113 ? -3.596 14.752 12.351 1.00 71.25 113 GLU A C 1
ATOM 843 O O . GLU A 1 113 ? -4.725 15.161 12.089 1.00 71.25 113 GLU A O 1
ATOM 848 N N . ALA A 1 114 ? -3.076 13.671 11.765 1.00 68.38 114 ALA A N 1
ATOM 849 C CA . ALA A 1 114 ? -3.759 12.915 10.720 1.00 68.38 114 ALA A CA 1
ATOM 850 C C . ALA A 1 114 ? -5.093 12.334 11.216 1.00 68.38 114 ALA A C 1
ATOM 852 O O . ALA A 1 114 ? -6.119 12.529 10.572 1.00 68.38 114 ALA A O 1
ATOM 853 N N . LEU A 1 115 ? -5.104 11.711 12.401 1.00 66.81 115 LEU A N 1
ATOM 854 C CA . LEU A 1 115 ? -6.310 11.150 13.023 1.00 66.81 115 LEU A CA 1
ATOM 855 C C . LEU A 1 115 ? -7.319 12.224 13.467 1.00 66.81 115 LEU A C 1
ATOM 857 O O . LEU A 1 115 ? -8.517 11.955 13.492 1.00 66.81 115 LEU A O 1
ATOM 861 N N . ARG A 1 116 ? -6.866 13.446 13.795 1.00 66.12 116 ARG A N 1
ATOM 862 C CA . ARG A 1 116 ? -7.766 14.579 14.082 1.00 66.12 116 ARG A CA 1
ATOM 863 C C . ARG A 1 116 ? -8.435 15.132 12.824 1.00 66.12 116 ARG A C 1
ATOM 865 O O . ARG A 1 116 ? -9.576 15.575 12.903 1.00 66.12 116 ARG A O 1
ATOM 872 N N . ARG A 1 117 ? -7.732 15.135 11.687 1.00 62.56 117 ARG A N 1
ATOM 873 C CA . ARG A 1 117 ? -8.234 15.675 10.409 1.00 62.56 117 ARG A CA 1
ATOM 874 C C . ARG A 1 117 ? -9.051 14.668 9.606 1.00 62.56 117 ARG A C 1
ATOM 876 O O . ARG A 1 117 ? -9.974 15.062 8.903 1.00 62.56 117 ARG A O 1
ATOM 883 N N . LEU A 1 118 ? -8.704 13.388 9.697 1.00 64.12 118 LEU A N 1
ATOM 884 C CA . LEU A 1 118 ? -9.352 12.288 8.991 1.00 64.12 118 LEU A CA 1
ATOM 885 C C . LEU A 1 118 ? -9.907 11.327 10.049 1.00 64.12 118 LEU A C 1
ATOM 887 O O . LEU A 1 118 ? -9.139 10.523 10.581 1.00 64.12 118 LEU A O 1
ATOM 891 N N . PRO A 1 119 ? -11.202 11.430 10.411 1.00 61.19 119 PRO A N 1
ATOM 892 C CA . PRO A 1 119 ? -11.770 10.741 11.567 1.00 61.19 119 PRO A CA 1
ATOM 893 C C . PRO A 1 119 ? -11.774 9.221 11.360 1.00 61.19 119 PRO A C 1
ATOM 895 O O . PRO A 1 119 ? -12.707 8.635 10.810 1.00 61.19 119 PRO A O 1
ATOM 898 N N . GLY A 1 120 ? -10.693 8.578 11.788 1.00 63.84 120 GLY A N 1
ATOM 899 C CA . GLY A 1 120 ? -10.518 7.136 11.844 1.00 63.84 120 GLY A CA 1
ATOM 900 C C . GLY A 1 120 ? -10.150 6.710 13.260 1.00 63.84 120 GLY A C 1
ATOM 901 O O . GLY A 1 120 ? -9.527 7.458 14.007 1.00 63.84 120 GLY A O 1
ATOM 902 N N . TRP A 1 121 ? -10.540 5.500 13.645 1.00 74.50 121 TRP A N 1
ATOM 903 C CA . TRP A 1 121 ? -10.133 4.907 14.921 1.00 74.50 121 TRP A CA 1
ATOM 904 C C . TRP A 1 121 ? -8.874 4.044 14.764 1.00 74.50 121 TRP A C 1
ATOM 906 O O . TRP A 1 121 ? -8.224 3.722 15.756 1.00 74.50 121 TRP A O 1
ATOM 916 N N . LEU A 1 122 ? -8.500 3.707 13.525 1.00 81.75 122 LEU A N 1
ATOM 917 C CA . LEU A 1 122 ? -7.305 2.942 13.186 1.00 81.75 122 LEU A CA 1
ATOM 918 C C . LEU A 1 122 ? -6.506 3.671 12.101 1.00 81.75 122 LEU A C 1
ATOM 920 O O . LEU A 1 122 ? -7.080 4.082 11.098 1.00 81.75 122 LEU A O 1
ATOM 924 N N . CYS A 1 123 ? -5.192 3.798 12.270 1.00 85.75 123 CYS A N 1
ATOM 925 C CA . CYS A 1 123 ? -4.273 4.286 11.246 1.00 85.75 123 CYS A CA 1
ATOM 926 C C . CYS A 1 123 ? -3.170 3.255 10.977 1.00 85.75 123 CYS A C 1
ATOM 928 O O . CYS A 1 123 ? -2.429 2.867 11.886 1.00 85.75 123 CYS A O 1
ATOM 930 N N . ALA A 1 124 ? -3.083 2.805 9.727 1.00 87.62 124 ALA A N 1
ATOM 931 C CA . ALA A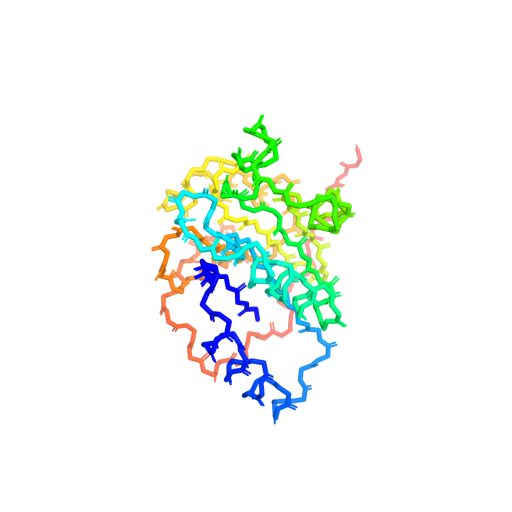 1 124 ? -2.061 1.891 9.233 1.00 87.62 124 ALA A CA 1
ATOM 932 C C . ALA A 1 124 ? -1.061 2.636 8.347 1.00 87.62 124 ALA A C 1
ATOM 934 O O . ALA A 1 124 ? -1.455 3.496 7.555 1.00 87.62 124 ALA A O 1
ATOM 935 N N . HIS A 1 125 ? 0.223 2.286 8.463 1.00 87.38 125 HIS A N 1
ATOM 936 C CA . HIS A 1 125 ? 1.262 2.909 7.652 1.00 87.38 125 HIS A CA 1
ATOM 937 C C . HIS A 1 125 ? 2.383 1.968 7.207 1.00 87.38 125 HIS A C 1
ATOM 939 O O . HIS A 1 125 ? 2.640 0.941 7.840 1.00 87.38 125 HIS A O 1
ATOM 945 N N . GLY A 1 126 ? 3.040 2.358 6.115 1.00 86.69 126 GLY A N 1
ATOM 946 C CA . GLY A 1 126 ? 4.235 1.741 5.545 1.00 86.69 126 GLY A CA 1
ATOM 947 C C . GLY A 1 126 ? 5.526 2.449 5.963 1.00 86.69 126 GLY A C 1
ATOM 948 O O . GLY A 1 126 ? 5.633 2.947 7.099 1.00 86.69 126 GLY A O 1
ATOM 949 N N . HIS A 1 127 ? 6.496 2.480 5.042 1.00 88.06 127 HIS A N 1
ATOM 950 C CA . HIS A 1 127 ? 7.735 3.272 5.022 1.00 88.06 127 HIS A CA 1
ATOM 951 C C . HIS A 1 127 ? 8.794 2.885 6.066 1.00 88.06 127 HIS A C 1
ATOM 953 O O . HIS A 1 127 ? 9.990 2.841 5.805 1.00 88.06 127 HIS A O 1
ATOM 959 N N . THR A 1 128 ? 8.377 2.557 7.287 1.00 84.44 128 THR A N 1
ATOM 960 C CA . THR A 1 128 ? 9.301 2.244 8.389 1.00 84.44 128 THR A CA 1
ATOM 961 C C . THR A 1 128 ? 9.865 0.823 8.334 1.00 84.44 128 THR A C 1
ATOM 963 O O . THR A 1 128 ? 10.646 0.447 9.210 1.00 84.44 128 THR A O 1
ATOM 966 N N . HIS A 1 129 ? 9.404 0.004 7.380 1.00 86.75 129 HIS A N 1
ATOM 967 C CA . HIS A 1 129 ? 9.677 -1.436 7.266 1.00 86.75 129 HIS A CA 1
ATOM 968 C C . HIS A 1 129 ? 9.336 -2.232 8.545 1.00 86.75 129 HIS A C 1
ATOM 970 O O . HIS A 1 129 ? 9.805 -3.352 8.764 1.00 86.75 129 HIS A O 1
ATOM 976 N N . ARG A 1 130 ? 8.520 -1.653 9.437 1.00 84.44 130 ARG A N 1
ATOM 977 C CA . ARG A 1 130 ? 8.134 -2.233 10.725 1.00 84.44 130 ARG A CA 1
ATOM 978 C C . ARG A 1 130 ? 6.625 -2.165 10.877 1.00 84.44 130 ARG A C 1
ATOM 980 O O . ARG A 1 130 ? 6.066 -1.083 11.014 1.00 84.44 130 ARG A O 1
ATOM 987 N N . ALA A 1 131 ? 5.985 -3.330 10.947 1.00 84.06 131 ALA A N 1
ATOM 988 C CA . ALA A 1 131 ? 4.545 -3.428 11.151 1.00 84.06 131 ALA A CA 1
ATOM 989 C C . ALA A 1 131 ? 4.106 -2.707 12.439 1.00 84.06 131 ALA A C 1
ATOM 991 O O . ALA A 1 131 ? 4.508 -3.077 13.553 1.00 84.06 131 ALA A O 1
ATOM 992 N N . ALA A 1 132 ? 3.264 -1.690 12.272 1.00 83.12 132 ALA A N 1
ATOM 993 C CA . ALA A 1 132 ? 2.639 -0.958 13.356 1.00 83.12 132 ALA A CA 1
ATOM 994 C C . ALA A 1 132 ? 1.258 -0.440 12.939 1.00 83.12 132 ALA A C 1
ATOM 996 O O . ALA A 1 132 ? 1.011 -0.157 11.769 1.00 83.12 132 ALA A O 1
ATOM 997 N N . LEU A 1 133 ? 0.380 -0.309 13.927 1.00 85.31 133 LEU A N 1
ATOM 998 C CA . LEU A 1 133 ? -0.918 0.341 13.808 1.00 85.31 133 LEU A CA 1
ATOM 999 C C . LEU A 1 133 ? -1.039 1.390 14.909 1.00 85.31 133 LEU A C 1
ATOM 1001 O O . LEU A 1 133 ? -0.494 1.221 16.005 1.00 85.31 133 LEU A O 1
ATOM 1005 N N . TRP A 1 134 ? -1.781 2.449 14.628 1.00 83.94 134 TRP A N 1
ATOM 1006 C CA . TRP A 1 134 ? -2.163 3.454 15.607 1.00 83.94 134 TRP A CA 1
ATOM 1007 C C . TRP A 1 134 ? -3.659 3.370 15.855 1.00 83.94 134 TRP A C 1
ATOM 1009 O O . TRP A 1 134 ? -4.440 3.360 14.910 1.00 83.94 134 TRP A O 1
ATOM 1019 N N . ILE A 1 135 ? -4.055 3.301 17.119 1.00 83.69 135 ILE A N 1
ATOM 1020 C CA . ILE A 1 135 ? -5.451 3.159 17.527 1.00 83.69 135 ILE A CA 1
ATOM 1021 C C . ILE A 1 135 ? -5.842 4.416 18.289 1.00 83.69 135 ILE A C 1
ATOM 1023 O O . ILE A 1 135 ? -5.254 4.699 19.333 1.00 83.69 135 ILE A O 1
ATOM 1027 N N . SER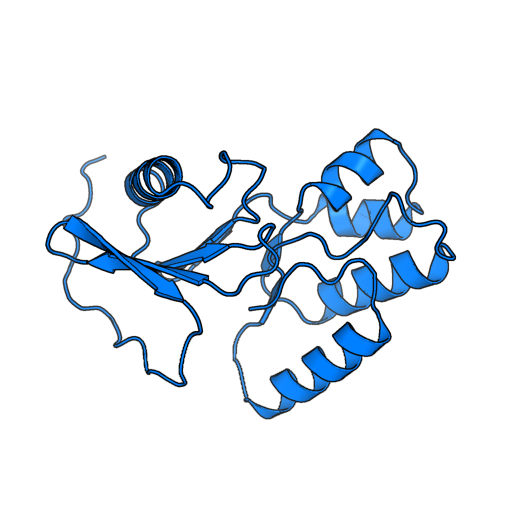 A 1 136 ? -6.829 5.149 17.780 1.00 80.94 136 SER A N 1
ATOM 1028 C CA . SER A 1 136 ? -7.495 6.223 18.514 1.00 80.94 136 SER A CA 1
ATOM 1029 C C . SER A 1 136 ? -8.706 5.661 19.250 1.00 80.94 136 SER A C 1
ATOM 1031 O O . SER A 1 136 ? -9.523 4.938 18.676 1.00 80.94 136 SER A O 1
ATOM 1033 N N . ARG A 1 137 ? -8.809 5.978 20.539 1.00 78.19 137 ARG A N 1
ATOM 1034 C CA . ARG A 1 137 ? -9.905 5.555 21.413 1.00 78.19 137 ARG A CA 1
ATOM 1035 C C . ARG A 1 137 ? -10.872 6.707 21.668 1.00 78.19 137 ARG A C 1
ATOM 1037 O O . ARG A 1 137 ? -10.531 7.877 21.510 1.00 78.19 137 ARG A O 1
ATOM 1044 N N . SER A 1 138 ? -12.083 6.366 22.103 1.00 73.50 138 SER A N 1
ATOM 1045 C CA . SER A 1 138 ? -13.147 7.333 22.408 1.00 73.50 138 SER A CA 1
ATOM 1046 C C . SER A 1 138 ? -12.803 8.298 23.549 1.00 73.50 138 SER A C 1
ATOM 1048 O O . SER A 1 138 ? -13.404 9.360 23.643 1.00 73.50 138 SER A O 1
ATOM 1050 N N . ASP A 1 139 ? -11.845 7.944 24.409 1.00 77.31 139 ASP A N 1
ATOM 1051 C CA . ASP A 1 139 ? -11.315 8.801 25.479 1.00 77.31 139 ASP A CA 1
ATOM 1052 C C . ASP A 1 139 ? -10.242 9.798 24.987 1.00 77.31 139 ASP A C 1
ATOM 1054 O O . ASP A 1 139 ? -9.639 10.510 25.787 1.00 77.31 139 ASP A O 1
ATOM 1058 N N . GLY A 1 140 ? -9.977 9.846 23.675 1.00 74.38 140 GLY A N 1
ATOM 1059 C CA . GLY A 1 140 ? -8.966 10.709 23.063 1.00 74.38 140 GLY A CA 1
ATOM 1060 C C . GLY A 1 140 ? -7.535 10.172 23.166 1.00 74.38 140 GLY A C 1
ATOM 1061 O O . GLY A 1 140 ? -6.601 10.805 22.659 1.00 74.38 140 GLY A O 1
ATOM 1062 N N . THR A 1 141 ? -7.327 9.005 23.783 1.00 79.69 141 THR A N 1
ATOM 1063 C CA . THR A 1 141 ? -6.006 8.373 23.825 1.00 79.69 141 THR A CA 1
ATOM 1064 C C . THR A 1 141 ? -5.645 7.767 22.470 1.00 79.69 141 THR A C 1
ATOM 1066 O O . THR A 1 141 ? -6.498 7.306 21.707 1.00 79.69 141 THR A O 1
ATOM 1069 N N . ILE A 1 142 ? -4.349 7.792 22.155 1.00 79.12 142 ILE A N 1
ATOM 1070 C CA . ILE A 1 142 ? -3.785 7.178 20.955 1.00 79.12 142 ILE A CA 1
ATOM 1071 C C . ILE A 1 142 ? -2.719 6.191 21.409 1.00 79.12 142 ILE A C 1
ATOM 1073 O O . ILE A 1 142 ? -1.821 6.548 22.168 1.00 79.12 142 ILE A O 1
ATOM 1077 N N . ALA A 1 143 ? -2.838 4.948 20.957 1.00 82.88 143 ALA A N 1
ATOM 1078 C CA . ALA A 1 143 ? -1.910 3.877 21.280 1.00 82.88 143 ALA A CA 1
ATOM 1079 C C . ALA A 1 143 ? -1.250 3.347 20.008 1.00 82.88 143 ALA A C 1
ATOM 1081 O O . ALA A 1 143 ? -1.903 3.197 18.976 1.00 82.88 143 ALA A O 1
ATOM 1082 N N . ARG A 1 144 ? 0.041 3.014 20.095 1.00 84.31 144 ARG A N 1
ATOM 1083 C CA . ARG A 1 144 ? 0.764 2.331 19.021 1.00 84.31 144 ARG A CA 1
ATOM 1084 C C . ARG A 1 144 ? 0.851 0.843 19.316 1.00 84.31 144 ARG A C 1
ATOM 1086 O O . ARG A 1 144 ? 1.506 0.445 20.277 1.00 84.31 144 ARG A O 1
ATOM 1093 N N . GLN A 1 145 ? 0.281 0.021 18.447 1.00 81.56 145 GLN A N 1
ATOM 1094 C CA . GLN A 1 145 ? 0.436 -1.427 18.503 1.00 81.56 145 GLN A CA 1
ATOM 1095 C C . GLN A 1 145 ? 1.559 -1.856 17.558 1.00 81.56 145 GLN A C 1
ATOM 1097 O O . GLN A 1 145 ? 1.519 -1.591 16.357 1.00 81.56 145 GLN A O 1
ATOM 1102 N N . ARG A 1 146 ? 2.593 -2.502 18.105 1.00 75.12 146 ARG A N 1
ATOM 1103 C CA . ARG A 1 146 ? 3.699 -3.098 17.340 1.00 75.12 146 ARG A CA 1
ATOM 1104 C C . ARG A 1 146 ? 3.466 -4.601 17.270 1.00 75.12 146 ARG A C 1
ATOM 1106 O O . ARG A 1 146 ? 3.220 -5.191 18.312 1.00 75.12 146 ARG A O 1
ATOM 1113 N N . ARG A 1 147 ? 3.613 -5.199 16.081 1.00 65.88 147 ARG A N 1
ATOM 1114 C CA . ARG A 1 147 ? 3.250 -6.604 15.799 1.00 65.88 147 ARG A CA 1
ATOM 1115 C C . ARG A 1 147 ? 1.770 -6.875 16.107 1.00 65.88 147 ARG A C 1
ATOM 1117 O O . ARG A 1 147 ? 1.462 -7.292 17.219 1.00 65.88 147 ARG A O 1
ATOM 1124 N N . PRO A 1 148 ? 0.855 -6.640 15.154 1.00 57.09 148 PRO A N 1
ATOM 1125 C CA . PRO A 1 148 ? -0.520 -7.083 15.331 1.00 57.09 148 PRO A CA 1
ATOM 1126 C C . PRO A 1 148 ? -0.511 -8.603 15.554 1.00 57.09 148 PRO A C 1
ATOM 1128 O O . PRO A 1 148 ? -0.103 -9.371 14.684 1.00 57.09 148 PRO A O 1
ATOM 1131 N N . SER A 1 149 ? -0.884 -9.027 16.759 1.00 55.12 149 SER A N 1
ATOM 1132 C CA . SER A 1 149 ? -1.362 -10.380 17.023 1.00 55.12 149 SER A CA 1
ATOM 1133 C C . SER A 1 149 ? -2.640 -10.595 16.206 1.00 55.12 149 SER A C 1
ATOM 1135 O O . SER A 1 149 ? -3.257 -9.638 15.732 1.00 55.12 149 SER A O 1
ATOM 1137 N N . THR A 1 150 ? -3.064 -11.847 16.026 1.00 56.75 150 THR A N 1
ATOM 1138 C CA . THR A 1 150 ? -4.442 -12.160 15.616 1.00 56.75 150 THR A CA 1
ATOM 1139 C C . THR A 1 150 ? -5.399 -11.719 16.723 1.00 56.75 150 THR A C 1
ATOM 1141 O O . THR A 1 150 ? -5.923 -12.527 17.483 1.00 56.75 150 THR A O 1
ATOM 1144 N N . GLU A 1 151 ? -5.577 -10.415 16.858 1.00 53.44 151 GLU A N 1
ATOM 1145 C CA . GLU A 1 151 ? -6.538 -9.783 17.734 1.00 53.44 151 GLU A CA 1
ATOM 1146 C C . GLU A 1 151 ? -7.700 -9.318 16.874 1.00 53.44 151 GLU A C 1
ATOM 1148 O O . GLU A 1 151 ? -7.530 -8.610 15.879 1.00 53.44 151 GLU A O 1
ATOM 1153 N N . ARG A 1 152 ? -8.912 -9.709 17.269 1.00 55.12 152 ARG A N 1
ATOM 1154 C CA . ARG A 1 152 ? -10.099 -9.020 16.779 1.00 55.12 152 ARG A CA 1
ATOM 1155 C C . ARG A 1 152 ? -10.051 -7.613 17.353 1.00 55.12 152 ARG A C 1
ATOM 1157 O O . ARG A 1 152 ? -10.343 -7.417 18.530 1.00 55.12 152 ARG A O 1
ATOM 1164 N N . LEU A 1 153 ? -9.697 -6.642 16.519 1.00 56.56 153 LEU A N 1
ATOM 1165 C CA . LEU A 1 153 ? -9.968 -5.243 16.810 1.00 56.56 153 LEU A CA 1
ATOM 1166 C C . LEU A 1 153 ? -11.495 -5.124 16.883 1.00 56.56 153 LEU A C 1
ATOM 1168 O O . LEU A 1 153 ? -12.180 -5.254 15.870 1.00 56.56 153 LEU A O 1
ATOM 1172 N N . GLY A 1 154 ? -12.031 -5.045 18.103 1.00 46.44 154 GLY A N 1
ATOM 1173 C CA . GLY A 1 154 ? -13.470 -5.074 18.345 1.00 46.44 154 GLY A CA 1
ATOM 1174 C C . GLY A 1 154 ? -14.195 -4.037 17.489 1.00 46.44 154 GLY A C 1
ATOM 1175 O O . GLY A 1 154 ? -13.748 -2.897 17.365 1.00 46.44 154 GLY A O 1
ATOM 1176 N N . ALA A 1 155 ? -15.315 -4.434 16.885 1.00 45.91 155 ALA A N 1
ATOM 1177 C CA . ALA A 1 155 ? -16.159 -3.517 16.138 1.00 45.91 155 ALA A CA 1
ATOM 1178 C C . ALA A 1 155 ? -16.636 -2.384 17.063 1.00 45.91 155 ALA A C 1
ATOM 1180 O O . ALA A 1 155 ? -17.234 -2.652 18.101 1.00 45.91 155 ALA A O 1
ATOM 1181 N N . ARG A 1 156 ? -16.361 -1.134 16.664 1.00 50.88 156 ARG A N 1
ATOM 1182 C CA . ARG A 1 156 ? -16.951 0.123 17.165 1.00 50.88 156 ARG A CA 1
ATOM 1183 C C . ARG A 1 156 ? -17.238 0.171 18.676 1.00 50.88 156 ARG A C 1
ATOM 1185 O O . ARG A 1 156 ? -18.351 -0.119 19.107 1.00 50.88 156 ARG A O 1
ATOM 1192 N N . CYS A 1 157 ? -16.310 0.715 19.463 1.00 37.19 157 CYS A N 1
ATOM 1193 C CA . CYS A 1 157 ? -16.664 1.271 20.770 1.00 37.19 157 CYS A CA 1
ATOM 1194 C C . CYS A 1 157 ? -16.942 2.779 20.619 1.00 37.19 157 CYS A C 1
ATOM 1196 O O . CYS A 1 157 ? -16.016 3.580 20.525 1.00 37.19 157 CYS A O 1
ATOM 1198 N N . GLY A 1 158 ? -18.225 3.153 20.559 1.00 37.47 158 GLY A N 1
ATOM 1199 C CA . GLY A 1 158 ? -18.690 4.535 20.737 1.00 37.47 158 GLY A CA 1
ATOM 1200 C C . GLY A 1 158 ? -19.040 5.308 19.460 1.00 37.47 158 GLY A C 1
ATOM 1201 O O . GLY A 1 158 ? -18.248 5.428 18.527 1.00 37.47 158 GLY A O 1
ATOM 1202 N N . ARG A 1 159 ? -20.251 5.883 19.442 1.00 36.16 159 ARG A N 1
ATOM 1203 C CA . ARG A 1 159 ? -20.635 6.956 18.515 1.00 36.16 159 ARG A CA 1
ATOM 1204 C C . ARG A 1 159 ? -19.693 8.137 18.747 1.00 36.16 159 ARG A C 1
ATOM 1206 O O . ARG A 1 159 ? -19.714 8.718 19.827 1.00 36.16 159 ARG A O 1
ATOM 1213 N N . TRP A 1 160 ? -18.903 8.503 17.744 1.00 41.62 160 TRP A N 1
ATOM 1214 C CA . TRP A 1 160 ? -18.267 9.815 17.738 1.00 41.62 160 TRP A CA 1
ATOM 1215 C C . TRP A 1 160 ? -19.358 10.874 17.541 1.00 41.62 160 TRP A C 1
ATOM 1217 O O . TRP A 1 160 ? -20.247 10.660 16.706 1.00 41.62 160 TRP A O 1
ATOM 1227 N N . PRO A 1 161 ? -19.349 11.985 18.299 1.00 33.59 161 PRO A N 1
ATOM 1228 C CA . PRO A 1 161 ? -20.217 13.102 17.978 1.00 33.59 161 PRO A CA 1
ATOM 1229 C C . PRO A 1 161 ? -19.879 13.533 16.552 1.00 33.59 161 PRO A C 1
ATOM 1231 O O . PRO A 1 161 ? -18.707 13.696 16.209 1.00 33.59 161 PRO A O 1
ATOM 1234 N N . ALA A 1 162 ? -20.905 13.643 15.708 1.00 32.03 162 ALA A N 1
ATOM 1235 C CA . ALA A 1 162 ? -20.756 14.239 14.394 1.00 32.03 162 ALA A CA 1
ATOM 1236 C C . ALA A 1 162 ? -20.071 15.594 14.592 1.00 32.03 162 ALA A C 1
ATOM 1238 O O . ALA A 1 162 ? -20.620 16.460 15.276 1.00 32.03 162 ALA A O 1
ATOM 1239 N N . LEU A 1 163 ? -18.855 15.747 14.065 1.00 35.06 163 LEU A N 1
ATOM 1240 C CA . LEU A 1 163 ? -18.223 17.055 13.994 1.00 35.06 163 LEU A CA 1
ATOM 1241 C C . LEU A 1 163 ? -19.177 17.932 13.182 1.00 35.06 163 LEU A C 1
ATOM 1243 O O . LEU A 1 163 ? -19.518 17.604 12.042 1.00 35.06 163 LEU A O 1
ATOM 1247 N N . ALA A 1 164 ? -19.702 18.961 13.846 1.00 32.94 164 ALA A N 1
ATOM 1248 C CA . ALA A 1 164 ? -20.568 19.948 13.235 1.00 32.94 164 ALA A CA 1
ATOM 1249 C C . ALA A 1 164 ? -19.856 20.530 12.005 1.00 32.94 164 ALA A C 1
ATOM 1251 O O . ALA A 1 164 ? -18.644 20.744 12.037 1.00 32.94 164 ALA A O 1
ATOM 1252 N N . ARG A 1 165 ? -20.633 20.677 10.929 1.00 33.94 165 ARG A N 1
ATOM 1253 C CA . ARG A 1 165 ? -20.207 21.206 9.631 1.00 33.94 165 ARG A CA 1
ATOM 1254 C C . ARG A 1 165 ? -19.582 22.588 9.745 1.00 33.94 165 ARG A C 1
ATOM 1256 O O . ARG A 1 165 ? -20.065 23.363 10.600 1.00 33.94 165 ARG A O 1
#

Secondary structure (DSSP, 8-state):
-B---TT-HHHHHHHHHHHHTTT-S--EE-S--S-TTS---HHHHHHHHHHHHHH-SEEB--HHHHHHHHTT-S-HHHHHHHTT-BSEEEETTEEEE-SSTTS-TTSHHHHHHHHHHS--SEEEE-SSSS-EEEEE-TTS-EEEEES--S----S--SPPP----